Protein AF-A0A350IPQ1-F1 (afdb_monomer)

Radius of gyration: 14.98 Å; Cα contacts (8 Å, |Δi|>4): 59; chains: 1; bounding box: 39×30×30 Å

Nearest PDB structures (foldseek):
  2yku-assembly1_C  TM=8.908E-01  e=5.401E-04  Mesorhizobium sp. LUK
  4aoa-assembly1_A  TM=9.571E-01  e=4.118E-03  Variovorax paradoxus
  6g1f-assembly3_F  TM=9.521E-01  e=3.369E-02  Stutzerimonas stutzeri
  6ssd-assembly1_A  TM=9.245E-01  e=2.928E-02  Streptomyces kaniharaensis
  6g1f-assembly3_E  TM=9.465E-01  e=4.458E-02  Stutzerimonas stutzeri

Structure (mmCIF, N/CA/C/O backbone):
data_AF-A0A350IPQ1-F1
#
_entry.id   AF-A0A350IPQ1-F1
#
loop_
_atom_site.group_PDB
_atom_site.id
_atom_site.type_symbol
_atom_site.label_atom_id
_atom_site.label_alt_id
_atom_site.label_comp_id
_atom_site.label_asym_id
_atom_site.label_entity_id
_atom_site.label_seq_id
_atom_site.pdbx_PDB_ins_code
_atom_site.Cartn_x
_atom_site.Cartn_y
_atom_site.Cartn_z
_atom_site.occupancy
_atom_site.B_iso_or_equiv
_atom_site.auth_seq_id
_atom_site.auth_comp_id
_atom_site.auth_asym_id
_atom_site.auth_atom_id
_atom_site.pdbx_PDB_model_num
ATOM 1 N N . PRO A 1 1 ? 28.789 -18.137 3.045 1.00 67.69 1 PRO A N 1
ATOM 2 C CA . PRO A 1 1 ? 27.643 -18.380 2.133 1.00 67.69 1 PRO A CA 1
ATOM 3 C C . PRO A 1 1 ? 27.913 -17.661 0.808 1.00 67.69 1 PRO A C 1
ATOM 5 O O . PRO A 1 1 ? 28.379 -16.527 0.852 1.00 67.69 1 PRO A O 1
ATOM 8 N N . SER A 1 2 ? 27.696 -18.307 -0.341 1.00 70.19 2 SER A N 1
ATOM 9 C CA . SER A 1 2 ? 27.885 -17.667 -1.653 1.00 70.19 2 SER A CA 1
ATOM 10 C C . SER A 1 2 ? 26.810 -16.603 -1.889 1.00 70.19 2 SER A C 1
ATOM 12 O O . SER A 1 2 ? 25.657 -16.805 -1.507 1.00 70.19 2 SER A O 1
ATOM 14 N N . ALA A 1 3 ? 27.174 -15.484 -2.519 1.00 73.62 3 ALA A N 1
ATOM 15 C CA . ALA A 1 3 ? 26.240 -14.399 -2.809 1.00 73.62 3 ALA A CA 1
ATOM 16 C C . ALA A 1 3 ? 25.028 -14.882 -3.645 1.00 73.62 3 ALA A C 1
ATOM 18 O O . ALA A 1 3 ? 25.156 -15.812 -4.458 1.00 73.62 3 ALA A O 1
ATOM 19 N N . PRO A 1 4 ? 23.839 -14.280 -3.459 1.00 75.00 4 PRO A N 1
ATOM 20 C CA . PRO A 1 4 ? 22.681 -14.588 -4.289 1.00 75.00 4 PRO A CA 1
ATOM 21 C C . PRO A 1 4 ? 22.935 -14.148 -5.740 1.00 75.00 4 PRO A C 1
ATOM 23 O O . PRO A 1 4 ? 23.435 -13.057 -5.996 1.00 75.00 4 PRO A O 1
ATOM 26 N N . SER A 1 5 ? 22.605 -15.013 -6.703 1.00 81.75 5 SER A N 1
ATOM 27 C CA . SER A 1 5 ? 22.701 -14.698 -8.136 1.00 81.75 5 SER A CA 1
ATOM 28 C C . SER A 1 5 ? 21.435 -13.994 -8.621 1.00 81.75 5 SER A C 1
ATOM 30 O O . SER A 1 5 ? 20.346 -14.362 -8.182 1.00 81.75 5 SER A O 1
ATOM 32 N N . ALA A 1 6 ? 21.553 -13.091 -9.596 1.00 81.06 6 ALA A N 1
ATOM 33 C CA . ALA A 1 6 ? 20.429 -12.301 -10.112 1.00 81.06 6 ALA A CA 1
ATOM 34 C C . ALA A 1 6 ? 19.171 -13.114 -10.510 1.00 81.06 6 ALA A C 1
ATOM 36 O O . ALA A 1 6 ? 18.090 -12.717 -10.081 1.00 81.06 6 ALA A O 1
ATOM 37 N N . PRO A 1 7 ? 19.258 -14.275 -11.204 1.00 82.94 7 PRO A N 1
ATOM 38 C CA . PRO A 1 7 ? 18.064 -15.065 -11.538 1.00 82.94 7 PRO A CA 1
ATOM 39 C C . PRO A 1 7 ? 17.284 -15.533 -10.299 1.00 82.94 7 PRO A C 1
ATOM 41 O O . PRO A 1 7 ? 16.078 -15.341 -10.208 1.00 82.94 7 PRO A O 1
ATOM 44 N N . ARG A 1 8 ? 18.000 -16.020 -9.274 1.00 91.19 8 ARG A N 1
ATOM 45 C CA . ARG A 1 8 ? 17.411 -16.457 -7.994 1.00 91.19 8 ARG A CA 1
ATOM 46 C C . ARG A 1 8 ? 16.727 -15.314 -7.235 1.00 91.19 8 ARG A C 1
ATOM 48 O O . ARG A 1 8 ? 15.777 -15.561 -6.501 1.00 91.19 8 ARG A O 1
ATOM 55 N N . VAL A 1 9 ? 17.219 -14.081 -7.379 1.00 95.00 9 VAL A N 1
ATOM 56 C CA . VAL A 1 9 ? 16.595 -12.894 -6.769 1.00 95.00 9 VAL A CA 1
ATOM 57 C C . VAL A 1 9 ? 15.329 -12.499 -7.528 1.00 95.00 9 VAL A C 1
ATOM 59 O O . VAL A 1 9 ? 14.330 -12.181 -6.892 1.00 95.00 9 VAL A O 1
ATOM 62 N N . GLY A 1 10 ? 15.338 -12.571 -8.862 1.00 95.12 10 GLY A N 1
ATOM 63 C CA . GLY A 1 10 ? 14.155 -12.301 -9.684 1.00 95.12 10 GLY A CA 1
ATOM 64 C C . GLY A 1 10 ? 12.984 -13.230 -9.357 1.00 95.12 10 GLY A C 1
ATOM 65 O O . GLY A 1 10 ? 11.882 -12.754 -9.092 1.00 95.12 10 GLY A O 1
ATOM 66 N N . ASP A 1 11 ? 13.240 -14.538 -9.274 1.00 96.00 11 ASP A N 1
ATOM 67 C C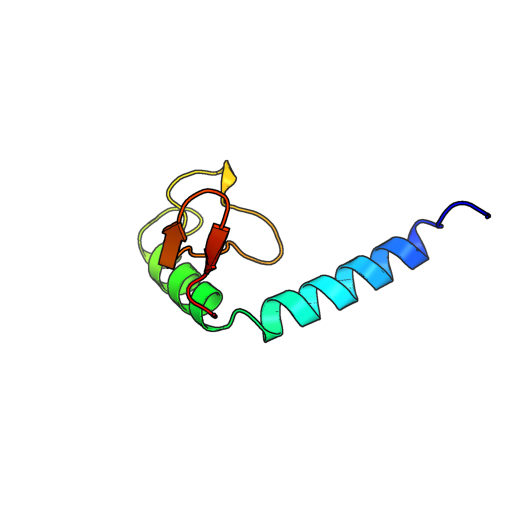A . ASP A 1 11 ? 12.213 -15.534 -8.930 1.00 96.00 11 ASP A CA 1
ATOM 68 C C . ASP A 1 11 ? 11.632 -15.303 -7.527 1.00 96.00 11 ASP A C 1
ATOM 70 O O . ASP A 1 11 ? 10.432 -15.464 -7.290 1.00 96.00 11 ASP A O 1
ATOM 74 N N . LEU A 1 12 ? 12.491 -14.897 -6.587 1.00 96.00 12 LEU A N 1
ATOM 75 C CA . LEU A 1 12 ? 12.082 -14.545 -5.233 1.00 96.00 12 LEU A CA 1
ATOM 76 C C . LEU A 1 12 ? 11.161 -13.320 -5.238 1.00 96.00 12 LEU A C 1
ATOM 78 O O . LEU A 1 12 ? 10.093 -13.379 -4.636 1.00 96.00 12 LEU A O 1
ATOM 82 N N . ILE A 1 13 ? 11.538 -12.247 -5.941 1.00 96.00 13 ILE A N 1
ATOM 83 C CA . ILE A 1 13 ? 10.715 -11.035 -6.064 1.00 96.00 13 ILE A CA 1
ATOM 84 C C . ILE A 1 13 ? 9.343 -11.387 -6.643 1.00 96.00 13 ILE 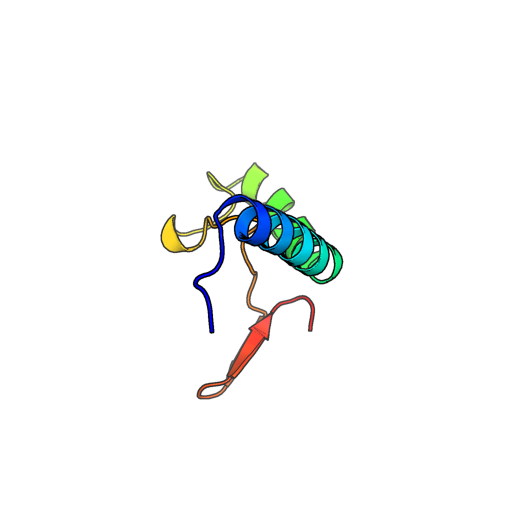A C 1
ATOM 86 O O . ILE A 1 13 ? 8.326 -11.038 -6.050 1.00 96.00 13 ILE A O 1
ATOM 90 N N . ALA A 1 14 ? 9.300 -12.138 -7.747 1.00 96.38 14 ALA A N 1
ATOM 91 C CA . ALA A 1 14 ? 8.046 -12.504 -8.400 1.00 96.38 14 ALA A CA 1
ATOM 92 C C . ALA A 1 14 ? 7.105 -13.289 -7.468 1.00 96.38 14 ALA A C 1
ATOM 94 O O . ALA A 1 14 ? 5.908 -12.994 -7.397 1.00 96.38 14 ALA A O 1
ATOM 95 N N . ARG A 1 15 ? 7.645 -14.259 -6.716 1.00 97.25 15 ARG A N 1
ATOM 96 C CA . ARG A 1 15 ? 6.871 -15.035 -5.736 1.00 97.25 15 ARG A CA 1
ATOM 97 C C . ARG A 1 15 ? 6.332 -14.153 -4.609 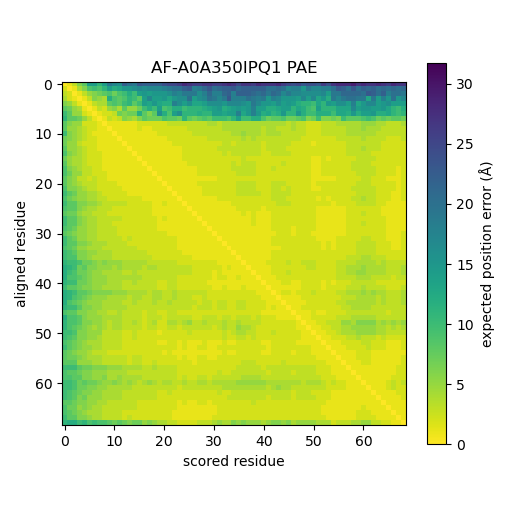1.00 97.25 15 ARG A C 1
ATOM 99 O O . ARG A 1 15 ? 5.154 -14.259 -4.268 1.00 97.25 15 ARG A O 1
ATOM 106 N N . GLU A 1 16 ? 7.175 -13.302 -4.031 1.00 97.56 16 GLU A N 1
ATOM 107 C CA . GLU A 1 16 ? 6.783 -12.459 -2.899 1.00 97.56 16 GLU A CA 1
ATOM 108 C C . GLU A 1 16 ? 5.775 -11.382 -3.311 1.00 97.56 16 GLU A C 1
ATOM 110 O O . GLU A 1 16 ? 4.799 -11.162 -2.599 1.00 97.56 16 GLU A O 1
ATOM 115 N N . GLU A 1 17 ? 5.914 -10.779 -4.494 1.00 97.56 17 GLU A N 1
ATOM 116 C CA . GLU A 1 17 ? 4.906 -9.850 -5.007 1.00 97.56 17 GLU A CA 1
ATOM 117 C C . GLU A 1 17 ? 3.552 -10.527 -5.265 1.00 97.56 17 GLU A C 1
ATOM 119 O O . GLU A 1 17 ? 2.502 -9.918 -5.048 1.00 97.56 17 GLU A O 1
ATOM 124 N N . ALA A 1 18 ? 3.546 -11.776 -5.746 1.00 97.19 18 ALA A N 1
ATOM 125 C CA . ALA A 1 18 ? 2.311 -12.535 -5.937 1.00 97.19 18 ALA A CA 1
ATOM 126 C C . ALA A 1 18 ? 1.609 -12.808 -4.596 1.00 97.19 18 ALA A C 1
ATOM 128 O O . ALA A 1 18 ? 0.408 -12.570 -4.477 1.00 97.19 18 ALA A O 1
ATOM 129 N N . SER A 1 19 ? 2.368 -13.233 -3.581 1.00 97.62 19 SER A N 1
ATOM 130 C CA . SER A 1 19 ? 1.868 -13.416 -2.212 1.00 97.62 19 SER A CA 1
ATOM 131 C C . SER A 1 19 ? 1.338 -12.104 -1.622 1.00 97.62 19 SER A C 1
ATOM 133 O O . SER A 1 19 ? 0.234 -12.058 -1.079 1.00 97.62 19 SER A O 1
ATOM 135 N N . PHE A 1 20 ? 2.080 -11.008 -1.804 1.00 97.44 20 PHE A N 1
ATOM 136 C CA . PHE A 1 20 ? 1.689 -9.680 -1.343 1.00 97.44 20 PHE A CA 1
ATOM 137 C C . PHE A 1 20 ? 0.346 -9.243 -1.935 1.00 97.44 20 PHE A C 1
ATOM 139 O O . PHE A 1 20 ? -0.539 -8.842 -1.180 1.00 97.44 20 PHE A O 1
ATOM 146 N N . ARG A 1 21 ? 0.179 -9.359 -3.263 1.00 96.44 21 ARG A N 1
ATOM 147 C CA . ARG A 1 21 ? -1.073 -9.018 -3.961 1.00 96.44 21 ARG A CA 1
ATOM 148 C C . ARG A 1 21 ? -2.240 -9.885 -3.490 1.00 96.44 21 ARG A C 1
ATOM 150 O O . ARG A 1 21 ? -3.321 -9.360 -3.248 1.00 96.44 21 ARG A O 1
ATOM 157 N N . ALA A 1 22 ? -2.020 -11.190 -3.315 1.00 97.25 22 ALA A N 1
ATOM 158 C CA . ALA A 1 22 ? -3.060 -12.118 -2.867 1.00 97.25 22 ALA A CA 1
ATOM 159 C C . ALA A 1 22 ? -3.602 -11.784 -1.466 1.00 97.25 22 ALA A C 1
ATOM 161 O O . ALA A 1 22 ? -4.775 -12.013 -1.191 1.00 97.25 22 ALA A O 1
ATOM 162 N N . GLN A 1 23 ? -2.762 -11.227 -0.593 1.00 97.56 23 GLN A N 1
ATOM 163 C CA . GLN A 1 23 ? -3.140 -10.848 0.769 1.00 97.56 23 GLN A CA 1
ATOM 164 C C . GLN A 1 23 ? -3.776 -9.453 0.874 1.00 97.56 23 GLN A C 1
ATOM 166 O O . GLN A 1 23 ? -4.335 -9.144 1.917 1.00 97.56 23 GLN A O 1
ATOM 171 N N . ARG A 1 24 ? -3.673 -8.600 -0.158 1.00 97.31 24 ARG A N 1
ATOM 172 C CA . ARG A 1 24 ? -4.010 -7.160 -0.085 1.00 97.31 24 ARG A CA 1
ATOM 173 C C . ARG A 1 24 ? -5.079 -6.743 -1.089 1.00 97.31 24 ARG A C 1
ATOM 175 O O . ARG A 1 24 ? -4.903 -5.826 -1.900 1.00 97.31 24 ARG A O 1
ATOM 182 N N . THR A 1 25 ? -6.182 -7.483 -1.066 1.00 97.69 25 THR A N 1
ATOM 183 C CA . THR A 1 25 ? -7.290 -7.328 -2.018 1.00 97.69 25 THR A CA 1
ATOM 184 C C . THR A 1 25 ? -8.059 -6.024 -1.815 1.00 97.69 25 THR A C 1
ATOM 186 O O . THR A 1 25 ? -8.371 -5.352 -2.797 1.00 97.69 25 THR A O 1
ATOM 189 N N . ARG A 1 26 ? -8.269 -5.584 -0.572 1.00 98.19 26 ARG A N 1
ATOM 190 C CA . ARG A 1 26 ? -8.970 -4.333 -0.271 1.00 98.19 26 ARG A CA 1
ATOM 191 C C . ARG A 1 26 ? -8.113 -3.117 -0.597 1.00 98.19 26 ARG A C 1
ATOM 193 O O . ARG A 1 26 ? -8.622 -2.158 -1.175 1.00 98.19 26 ARG A O 1
ATOM 200 N N . SER A 1 27 ? -6.808 -3.160 -0.318 1.00 97.81 27 SER A N 1
ATOM 201 C CA . SER A 1 27 ? -5.888 -2.115 -0.795 1.00 97.81 27 SER A CA 1
ATOM 202 C C . SER A 1 27 ? -5.923 -1.983 -2.324 1.00 97.81 27 SER A C 1
ATOM 204 O O . SER A 1 27 ? -5.906 -0.868 -2.841 1.00 97.81 27 SER A O 1
ATOM 206 N N . LEU A 1 28 ? -6.023 -3.101 -3.058 1.00 97.06 28 LEU A N 1
ATOM 207 C CA . LEU A 1 28 ? -6.100 -3.093 -4.524 1.00 97.06 28 LEU A CA 1
ATOM 208 C C . LEU A 1 28 ? -7.394 -2.437 -5.032 1.00 97.06 28 LEU A C 1
ATOM 210 O O . LEU A 1 28 ? -7.365 -1.670 -5.993 1.00 97.06 28 LEU A O 1
ATOM 214 N N . GLU A 1 29 ? -8.527 -2.725 -4.395 1.00 97.94 29 GLU A N 1
ATOM 215 C CA . GLU A 1 29 ? -9.825 -2.121 -4.723 1.00 97.94 29 GLU A CA 1
ATOM 216 C C . GLU A 1 29 ? -9.840 -0.608 -4.478 1.00 97.94 29 GLU A C 1
ATOM 218 O O . GLU A 1 29 ? -10.287 0.162 -5.337 1.00 97.94 29 GLU A O 1
ATOM 223 N N . LEU A 1 30 ? -9.294 -0.169 -3.340 1.00 97.81 30 LEU A N 1
ATOM 224 C CA . LEU A 1 30 ? -9.171 1.253 -3.020 1.00 97.81 30 LEU A CA 1
ATOM 225 C C . LEU A 1 30 ? -8.235 1.964 -3.994 1.00 97.81 30 LEU A C 1
ATOM 227 O O . LEU A 1 30 ? -8.570 3.047 -4.469 1.00 97.81 30 LEU A O 1
ATOM 231 N N . TRP A 1 31 ? -7.105 1.345 -4.342 1.00 97.75 31 TRP A N 1
ATOM 232 C CA . TRP A 1 31 ? -6.178 1.906 -5.320 1.00 97.75 31 TRP A CA 1
ATOM 233 C C . TRP A 1 31 ? -6.837 2.101 -6.687 1.00 97.75 31 TRP A C 1
ATOM 235 O O . TRP A 1 31 ? -6.702 3.170 -7.279 1.00 97.75 31 TRP A O 1
ATOM 245 N N . ARG A 1 32 ? -7.600 1.109 -7.166 1.00 97.12 32 ARG A N 1
ATOM 246 C CA . ARG A 1 32 ? -8.341 1.202 -8.436 1.00 97.12 32 ARG A CA 1
ATOM 247 C C . ARG A 1 32 ? -9.357 2.339 -8.417 1.00 97.12 32 ARG A C 1
ATOM 249 O O . ARG A 1 32 ? -9.346 3.162 -9.323 1.00 97.12 32 ARG A O 1
ATOM 256 N N . THR A 1 33 ? -10.156 2.429 -7.356 1.00 98.19 33 THR A N 1
ATOM 257 C CA . THR A 1 33 ? -11.134 3.517 -7.180 1.00 98.19 33 THR A CA 1
ATOM 258 C C . THR A 1 33 ? -10.450 4.888 -7.125 1.00 98.19 33 THR A C 1
ATOM 260 O O . THR A 1 33 ? -10.902 5.858 -7.734 1.00 98.19 33 THR A O 1
ATOM 263 N N . ALA A 1 34 ? -9.327 4.989 -6.411 1.00 97.81 34 ALA A N 1
ATOM 264 C CA . ALA A 1 34 ? -8.564 6.226 -6.307 1.00 97.81 34 ALA A CA 1
ATOM 265 C C . ALA A 1 34 ? -7.949 6.632 -7.653 1.00 97.81 34 ALA A C 1
ATOM 267 O O . ALA A 1 34 ? -7.937 7.817 -7.978 1.00 97.81 34 ALA A O 1
ATOM 268 N N . ALA A 1 35 ? -7.472 5.671 -8.450 1.00 97.31 35 ALA A N 1
ATOM 269 C CA . ALA A 1 35 ? -6.852 5.917 -9.751 1.00 97.31 35 ALA A CA 1
ATOM 270 C C . ALA A 1 35 ? -7.815 6.522 -10.788 1.00 97.31 35 ALA A C 1
ATOM 272 O O . ALA A 1 35 ? -7.359 7.148 -11.743 1.0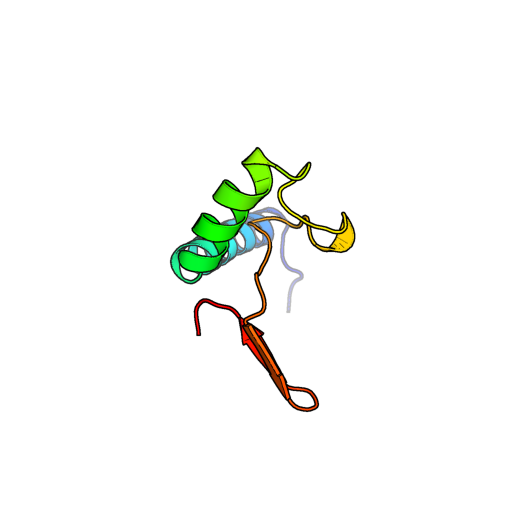0 97.31 35 ALA A O 1
ATOM 273 N N . GLU A 1 36 ? -9.130 6.396 -10.587 1.00 98.25 36 GLU A N 1
ATOM 274 C CA . GLU A 1 36 ? -10.143 7.072 -11.410 1.00 98.25 36 GLU A CA 1
ATOM 275 C C . GLU A 1 36 ? -10.151 8.599 -11.212 1.00 98.25 36 GLU A C 1
ATOM 277 O O . GLU A 1 36 ? -10.599 9.335 -12.088 1.00 98.25 36 GLU A O 1
ATOM 282 N N . HIS A 1 37 ? -9.642 9.086 -10.075 1.00 97.81 37 HIS A N 1
ATOM 283 C CA . HIS A 1 37 ? -9.774 10.486 -9.653 1.00 97.81 37 HIS A CA 1
ATOM 284 C C . HIS A 1 37 ? -8.430 11.166 -9.366 1.00 97.81 37 HIS A C 1
ATOM 286 O O . HIS A 1 37 ? -8.306 12.385 -9.482 1.00 97.81 37 HIS A O 1
ATOM 292 N N . ILE A 1 38 ? -7.422 10.388 -8.973 1.00 96.69 38 ILE A N 1
ATOM 293 C CA . ILE A 1 38 ? -6.108 10.858 -8.542 1.00 96.69 38 ILE A CA 1
ATOM 294 C C . ILE A 1 38 ? -5.058 10.218 -9.456 1.00 96.69 38 ILE A C 1
ATOM 296 O O . ILE A 1 38 ? -5.022 8.989 -9.554 1.00 96.69 38 ILE A O 1
ATOM 300 N N . PRO A 1 39 ? -4.171 10.995 -10.106 1.00 94.75 39 PRO A N 1
ATOM 301 C CA . PRO A 1 39 ? -3.078 10.433 -10.893 1.00 94.75 39 PRO A CA 1
ATOM 302 C C . PRO A 1 39 ? -2.247 9.432 -10.079 1.00 94.75 39 PRO A C 1
ATOM 304 O O . PRO A 1 39 ? -1.770 9.748 -8.992 1.00 94.75 39 PRO A O 1
ATOM 307 N N . GLY A 1 40 ? -2.107 8.207 -10.590 1.00 94.25 40 GLY A N 1
ATOM 308 C CA . GLY A 1 40 ? -1.416 7.114 -9.891 1.00 94.25 40 GLY A CA 1
ATOM 309 C C . GLY A 1 40 ? -2.190 6.507 -8.710 1.00 94.25 40 GLY A C 1
ATOM 310 O O . GLY A 1 40 ? -1.693 5.586 -8.069 1.00 94.25 40 GLY A O 1
ATOM 311 N N . GLY A 1 41 ? -3.402 6.986 -8.411 1.00 97.06 41 GLY A N 1
ATOM 312 C CA . GLY A 1 41 ? -4.251 6.481 -7.329 1.00 97.06 41 GLY A CA 1
ATOM 313 C C . GLY A 1 41 ? -3.713 6.743 -5.920 1.00 97.06 41 GLY A C 1
ATOM 314 O O . GLY A 1 41 ? -4.118 6.059 -4.982 1.00 97.06 41 GLY A O 1
ATOM 315 N N . VAL A 1 42 ? -2.797 7.706 -5.761 1.00 97.12 42 VAL A N 1
ATOM 316 C CA . VAL A 1 42 ? -2.149 8.048 -4.485 1.00 97.12 42 VAL A CA 1
ATOM 317 C C . VAL A 1 42 ? -1.950 9.556 -4.327 1.00 97.12 42 VAL A C 1
ATOM 319 O O . VAL A 1 42 ? -1.799 10.282 -5.304 1.00 97.12 42 VAL A O 1
ATOM 322 N N . ALA A 1 43 ? -1.903 10.040 -3.084 1.00 93.94 43 ALA A N 1
ATOM 323 C CA . ALA A 1 43 ? -1.739 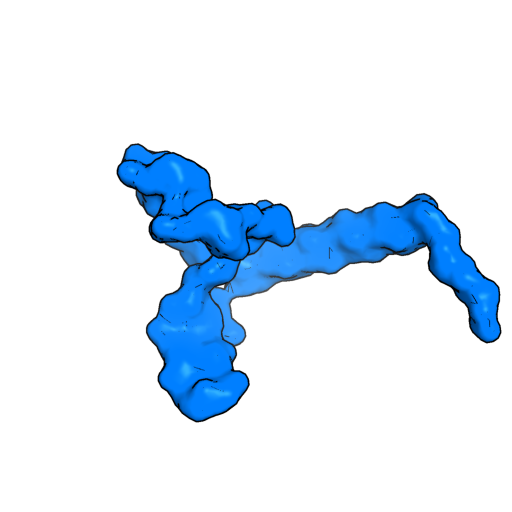11.466 -2.785 1.00 93.94 43 ALA A CA 1
ATOM 324 C C . ALA A 1 43 ? -0.286 11.965 -2.928 1.00 93.94 43 ALA A C 1
ATOM 326 O O . ALA A 1 43 ? -0.042 13.170 -2.967 1.00 93.94 43 ALA A O 1
ATOM 327 N N . SER A 1 44 ? 0.687 11.053 -2.983 1.00 95.06 44 SER A N 1
ATOM 328 C CA . SER A 1 44 ? 2.110 11.351 -3.132 1.00 95.06 44 SER A CA 1
ATOM 329 C C . SER A 1 44 ? 2.814 10.243 -3.907 1.00 95.06 44 SER A C 1
ATOM 331 O O . SER A 1 44 ? 2.601 9.062 -3.639 1.00 95.06 44 SER A O 1
ATOM 333 N N . SER A 1 45 ? 3.730 10.608 -4.805 1.00 93.81 45 SER A N 1
ATOM 334 C CA . SER A 1 45 ? 4.527 9.649 -5.587 1.00 93.81 45 SER A CA 1
ATOM 335 C C . SER A 1 45 ? 5.402 8.729 -4.727 1.00 93.81 45 SER A C 1
ATOM 337 O O . SER A 1 45 ? 5.806 7.662 -5.177 1.00 93.81 45 SER A O 1
ATOM 339 N N . PHE A 1 46 ? 5.667 9.086 -3.465 1.00 94.25 46 PHE A N 1
ATOM 340 C CA . PHE A 1 46 ? 6.339 8.188 -2.521 1.00 94.25 46 PHE A CA 1
ATOM 341 C C . PHE A 1 46 ? 5.526 6.922 -2.212 1.00 94.25 46 PHE A C 1
ATOM 343 O O . PHE A 1 46 ? 6.116 5.905 -1.850 1.00 94.25 46 PHE A O 1
ATOM 350 N N . GLN A 1 47 ? 4.200 6.982 -2.362 1.00 95.19 47 GLN A N 1
ATOM 351 C CA . GLN A 1 47 ? 3.280 5.869 -2.119 1.00 95.19 47 GLN A CA 1
ATOM 352 C C . GLN A 1 47 ? 3.126 4.956 -3.346 1.00 95.19 47 GLN A C 1
ATOM 354 O O . GLN A 1 47 ? 2.699 3.814 -3.197 1.00 95.19 47 GLN A O 1
ATOM 359 N N . ASP A 1 48 ? 3.476 5.442 -4.540 1.00 93.44 48 ASP A N 1
ATOM 360 C CA . ASP A 1 48 ? 3.394 4.688 -5.791 1.00 93.44 48 ASP A CA 1
ATOM 361 C C . ASP A 1 48 ? 4.578 3.715 -5.896 1.00 93.44 48 ASP A C 1
ATOM 363 O O . ASP A 1 48 ? 5.692 4.075 -6.298 1.00 93.44 48 ASP A O 1
ATOM 367 N N . LYS A 1 49 ? 4.366 2.484 -5.418 1.00 91.94 49 LYS A N 1
ATOM 368 C CA . LYS A 1 49 ? 5.381 1.429 -5.373 1.00 91.94 49 LYS A CA 1
ATOM 369 C C . LYS A 1 49 ? 4.823 0.109 -5.903 1.00 91.94 49 LYS A C 1
ATOM 371 O O . LYS A 1 49 ? 3.712 -0.270 -5.526 1.00 91.94 49 LYS A O 1
ATOM 376 N N . PRO A 1 50 ? 5.599 -0.633 -6.716 1.00 91.69 50 PRO A N 1
ATOM 377 C CA . PRO A 1 50 ? 5.244 -2.002 -7.050 1.00 91.69 50 PRO A CA 1
ATOM 378 C C . PRO A 1 50 ? 5.262 -2.872 -5.779 1.00 91.69 50 PRO A C 1
ATOM 380 O O . PRO A 1 50 ? 6.070 -2.624 -4.879 1.00 91.69 50 PRO A O 1
ATOM 383 N N . PRO A 1 51 ? 4.403 -3.900 -5.694 1.00 94.44 51 PRO A N 1
ATOM 384 C CA . PRO A 1 51 ? 3.445 -4.329 -6.719 1.00 94.44 51 PRO A CA 1
ATOM 385 C C . PRO A 1 51 ? 2.122 -3.539 -6.750 1.00 94.44 51 PRO A C 1
ATOM 387 O O . PRO A 1 51 ? 1.416 -3.608 -7.753 1.00 94.44 51 PRO A O 1
ATOM 390 N N . GLN A 1 52 ? 1.781 -2.841 -5.667 1.00 95.19 52 GLN A N 1
ATOM 391 C CA . GLN A 1 52 ? 0.675 -1.885 -5.536 1.00 95.19 52 GLN A CA 1
ATOM 392 C C . GLN A 1 52 ? 0.884 -1.071 -4.240 1.00 95.19 52 GLN A C 1
ATOM 394 O O . GLN A 1 52 ? 1.538 -1.576 -3.317 1.00 95.19 52 GLN A O 1
ATOM 399 N N . PRO A 1 53 ? 0.288 0.127 -4.107 1.00 96.75 53 PRO A N 1
ATOM 400 C CA . PRO A 1 53 ? 0.281 0.867 -2.848 1.00 96.75 53 PRO A CA 1
ATOM 401 C C . PRO A 1 53 ? -0.452 0.120 -1.721 1.00 96.75 53 PRO A C 1
ATOM 403 O O . PRO A 1 53 ? -1.386 -0.650 -1.959 1.00 96.75 53 PRO A O 1
ATOM 406 N N . VAL A 1 54 ? -0.051 0.400 -0.478 1.00 96.06 54 VAL A N 1
ATOM 407 C CA . VAL A 1 54 ? -0.740 -0.057 0.741 1.00 96.06 54 VAL A CA 1
ATOM 408 C C . VAL A 1 54 ? -1.594 1.078 1.288 1.00 96.06 54 VAL A C 1
ATOM 410 O O . VAL A 1 54 ? -1.105 2.198 1.457 1.00 96.06 54 VAL A O 1
ATOM 413 N N . PHE A 1 55 ? -2.852 0.781 1.601 1.00 96.38 55 PHE A N 1
ATOM 414 C CA . PHE A 1 55 ? -3.771 1.732 2.218 1.00 96.38 55 PHE A CA 1
ATOM 415 C C . PHE A 1 55 ? -3.819 1.477 3.723 1.00 96.38 55 PHE A C 1
ATOM 417 O O . PHE A 1 55 ? -4.112 0.369 4.160 1.00 96.38 55 PHE A O 1
ATOM 424 N N . ILE A 1 56 ? -3.502 2.497 4.520 1.00 96.75 56 ILE A N 1
ATOM 425 C CA . ILE A 1 56 ? -3.415 2.389 5.981 1.00 96.75 56 ILE A CA 1
ATOM 426 C C . ILE A 1 56 ? -4.769 2.724 6.607 1.00 96.75 56 ILE A C 1
ATOM 428 O O . ILE A 1 56 ? -5.326 3.780 6.316 1.00 96.75 56 ILE A O 1
ATOM 432 N N . ASP A 1 57 ? -5.270 1.848 7.480 1.00 98.06 57 ASP A N 1
ATOM 433 C CA . ASP A 1 57 ? -6.499 2.067 8.254 1.00 98.06 57 ASP A CA 1
ATOM 434 C C . ASP A 1 57 ? -6.210 2.891 9.514 1.00 98.06 57 ASP A C 1
ATOM 436 O O . ASP A 1 57 ? -6.832 3.923 9.768 1.00 98.06 57 ASP A O 1
ATOM 440 N N . ARG A 1 58 ? -5.214 2.466 10.303 1.00 97.88 58 ARG A N 1
ATOM 441 C CA . ARG A 1 58 ? -4.886 3.117 11.579 1.00 97.88 58 ARG A CA 1
ATOM 442 C C . ARG A 1 58 ? -3.439 2.925 12.011 1.00 97.88 58 ARG A C 1
ATOM 444 O O . ARG A 1 58 ? -2.758 1.985 11.605 1.00 97.88 58 ARG A O 1
ATOM 451 N N . GLY A 1 59 ? -2.997 3.792 12.921 1.00 97.88 59 GLY A N 1
ATOM 452 C CA . GLY A 1 59 ? -1.699 3.711 13.587 1.00 97.88 59 GLY A CA 1
ATOM 453 C C . GLY A 1 59 ? -1.807 3.930 15.096 1.00 97.88 59 GLY A C 1
ATOM 454 O O . GLY A 1 59 ? -2.670 4.666 15.568 1.00 97.88 59 GLY A O 1
ATOM 455 N N . GLN A 1 60 ? -0.932 3.281 15.863 1.00 98.31 60 GLN A N 1
ATOM 456 C CA . GLN A 1 60 ? -0.820 3.444 17.313 1.00 98.31 60 GLN A CA 1
ATOM 457 C C . GLN A 1 60 ? 0.639 3.266 17.745 1.00 98.31 60 GLN A C 1
ATOM 459 O O . GLN A 1 60 ? 1.186 2.161 17.696 1.00 98.31 60 GLN A O 1
ATOM 464 N N . GLY A 1 61 ? 1.274 4.353 18.192 1.00 97.69 61 GLY A N 1
ATOM 465 C CA . GLY A 1 61 ? 2.705 4.348 18.499 1.00 97.69 61 GLY A CA 1
ATOM 466 C C . GLY A 1 61 ? 3.525 3.947 17.268 1.00 97.69 61 GLY A C 1
ATOM 467 O O . GLY A 1 61 ? 3.403 4.568 16.219 1.00 97.69 61 GLY A O 1
ATOM 468 N N . SER A 1 62 ? 4.330 2.889 17.386 1.00 97.81 62 SER A N 1
ATOM 469 C CA . SER A 1 62 ? 5.150 2.341 16.294 1.00 97.81 62 SER A CA 1
ATOM 470 C C . SER A 1 62 ? 4.448 1.275 15.440 1.00 97.81 62 SER A C 1
ATOM 472 O O . SER A 1 62 ? 5.101 0.614 14.634 1.00 97.81 62 SER A O 1
ATOM 474 N N . ARG A 1 63 ? 3.139 1.060 15.627 1.00 97.81 63 ARG A N 1
ATOM 475 C CA . ARG A 1 63 ? 2.364 0.041 14.905 1.00 97.81 63 ARG A CA 1
ATOM 476 C C . ARG A 1 63 ? 1.400 0.684 13.920 1.00 97.81 63 ARG A C 1
ATOM 478 O O . ARG A 1 63 ? 0.768 1.688 14.244 1.00 97.81 63 ARG A O 1
ATOM 485 N N . VAL A 1 64 ? 1.259 0.058 12.759 1.00 97.62 64 VAL A N 1
ATOM 486 C CA . VAL A 1 64 ? 0.303 0.419 11.709 1.00 97.62 64 VAL A CA 1
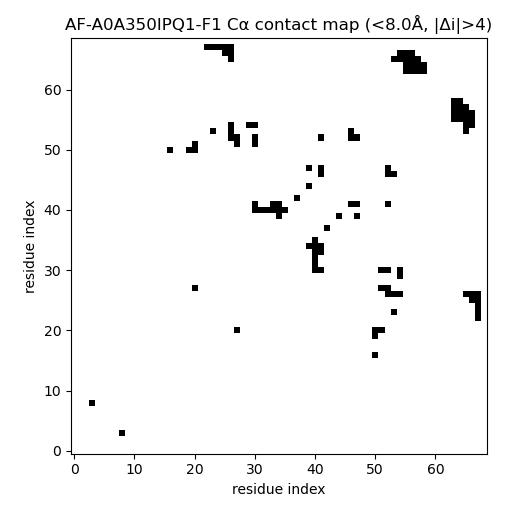ATOM 487 C C . VAL A 1 64 ? -0.439 -0.830 11.254 1.00 97.62 64 VAL A C 1
ATOM 489 O O . VAL A 1 64 ? 0.125 -1.923 11.281 1.00 97.62 64 VAL A O 1
ATOM 492 N N . TRP A 1 65 ? -1.693 -0.649 10.862 1.00 97.88 65 TRP A N 1
ATOM 493 C CA . TRP A 1 65 ? -2.550 -1.682 10.295 1.00 97.88 65 TRP A CA 1
ATOM 494 C C . TRP A 1 65 ? -3.063 -1.166 8.962 1.00 97.88 65 TRP A C 1
ATOM 496 O O . TRP A 1 65 ? -3.546 -0.030 8.881 1.00 97.88 65 TRP A O 1
ATOM 506 N N . ASP A 1 66 ? -2.893 -1.970 7.920 1.00 97.56 66 ASP A N 1
ATOM 507 C CA . ASP A 1 66 ? -3.478 -1.670 6.624 1.00 97.56 66 ASP A CA 1
ATOM 508 C C . ASP A 1 66 ? -4.971 -2.026 6.619 1.00 97.56 66 ASP A C 1
ATOM 510 O O . ASP A 1 66 ? -5.524 -2.537 7.595 1.00 97.56 66 ASP A O 1
ATOM 514 N N . VAL A 1 67 ? -5.657 -1.681 5.537 1.00 98.25 67 VAL A N 1
ATOM 515 C CA . VAL A 1 67 ? -7.088 -1.965 5.385 1.00 98.25 67 VAL A CA 1
ATOM 516 C C . VAL A 1 67 ? -7.396 -3.461 5.251 1.00 98.25 67 VAL A C 1
ATOM 518 O O . VAL A 1 67 ? -8.572 -3.829 5.326 1.00 98.25 67 VAL A O 1
ATOM 521 N N . ASP A 1 68 ? -6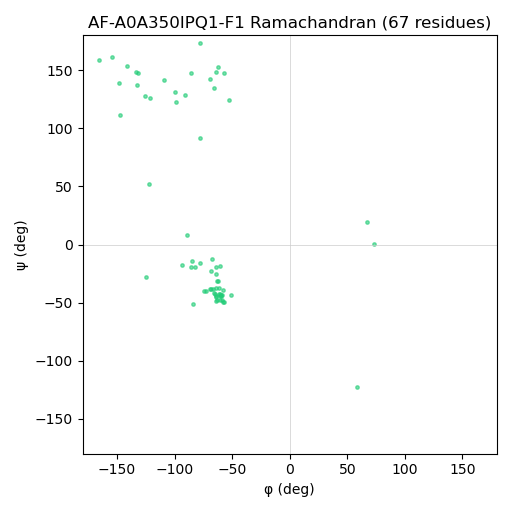.378 -4.297 5.034 1.00 98.00 68 ASP A N 1
ATOM 522 C CA . ASP A 1 68 ? -6.485 -5.735 4.803 1.00 98.00 68 ASP A CA 1
ATOM 523 C C . ASP A 1 68 ? -6.330 -6.567 6.097 1.00 98.00 68 ASP A C 1
ATOM 525 O O . ASP A 1 68 ? -6.815 -7.700 6.131 1.00 98.00 68 ASP A O 1
ATOM 529 N N . GLY A 1 69 ? -5.771 -5.996 7.178 1.00 91.81 69 GLY A N 1
ATOM 530 C CA . GLY A 1 69 ? -5.787 -6.565 8.540 1.00 91.81 69 GLY A CA 1
ATOM 531 C C . GLY A 1 69 ? -4.418 -6.806 9.162 1.00 91.81 69 GLY A C 1
ATOM 532 O O . GLY A 1 69 ? -3.710 -7.731 8.708 1.00 91.81 69 GLY A O 1
#

pLDDT: mean 94.39, std 6.64, range [67.69, 98.31]

Mean predicted aligned error: 3.96 Å

Foldseek 3Di:
DDDDDPVNVVVVVVVVLVVVCVQQVVQVV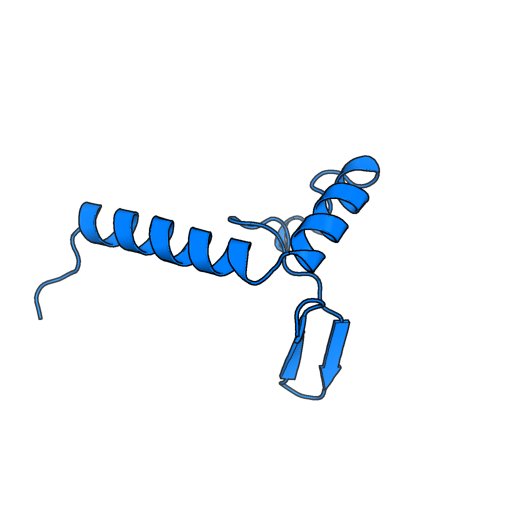QQVVQVVPPPSSDPDVVQNDPPGGFAWDDDDDPDTDTPSD

Sequence (69 aa):
PSAPSAPRVGDLIAREEASFRAQRTRSLELWRTAAEHIPGGVASSFQDKPPQPVFIDRGQGSRVWDVDG

Solvent-accessible surface area (backbone atoms only — not comparable to full-atom values): 4252 Å² total; per-residue (Å²): 134,83,8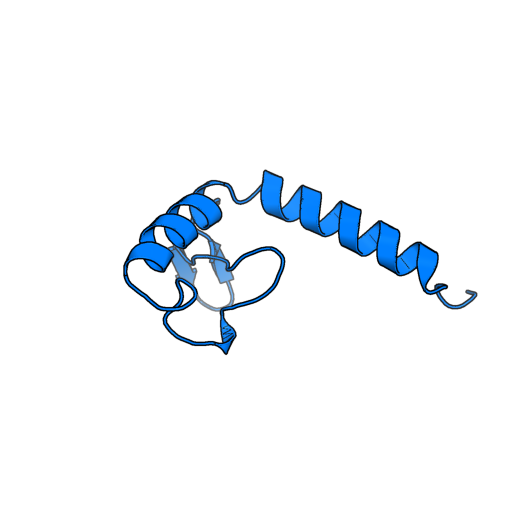0,88,51,70,70,65,50,51,56,49,50,57,52,51,46,51,54,52,52,72,63,32,56,56,23,51,53,51,36,55,61,32,44,78,79,30,80,87,25,46,99,46,76,89,52,65,42,89,88,60,50,83,44,74,67,52,74,58,92,98,44,75,36,45,66,60,108

Secondary structure (DSSP, 8-state):
-PPPPHHHHHHHHHHHHHHHHHH-HHHHHHHHHHHTTSGGGSSSGGG--SS-PPPEEEEETTEEEETT-